Protein AF-T0YX81-F1 (afdb_monomer)

Foldseek 3Di:
DLVVLVVLLQVCVVVVVCVVPVVCGQLVSLVVLCVVCVVQCVDDDPSNVVSNLSSLLSSQLCPPVAPPRDHRPRPSVLVNNLVVLVLVLVVCVLVVHDQDDPDCPPCNVRSVVRNVVSCVVVPDDDDPVVVCVVCVPVDDHDD

Organism: NCBI:txid410659

Nearest PDB structures (foldseek):
  8ie2-assembly1_F  TM=8.514E-01  e=3.095E-06  Lactiplantibacillus plantarum WCFS1
  7eiv-assembly1_C  TM=8.345E-01  e=3.927E-05  Escherichia coli K-12
  7eiv-assembly1_D  TM=8.437E-01  e=1.031E-04  Escherichia coli K-12
  7lu4-assembly1_B  TM=8.099E-01  e=1.472E-04  Thermanaerothrix daxensis
  7xjy-assembly1_B  TM=7.254E-01  e=2.325E-04  Oryza sativa Japonica Group

Mean predicted aligned error: 4.89 Å

InterPro domains:
  IPR006194 Glycine-tRNA synthetase, heterodimeric [PS50861] (1-38)
  IPR006194 Glycine-tRNA synthetase, heterodimeric [PS50861] (55-143)
  IPR006194 Glycine-tRNA synthetase, heterodimeric [PTHR30075] (7-138)
  IPR015944 Glycine-tRNA ligase, beta subunit [PF02092] (6-137)

pLDDT: mean 88.92, std 8.42, range [44.47, 96.75]

Radius of gyration: 16.14 Å; Cα contacts (8 Å, |Δi|>4): 159; chains: 1; bounding box: 38×35×45 Å

Structure (mmCIF, N/CA/C/O backbone):
data_AF-T0YX81-F1
#
_entry.id   AF-T0YX81-F1
#
loop_
_atom_site.group_PDB
_atom_site.id
_atom_site.type_s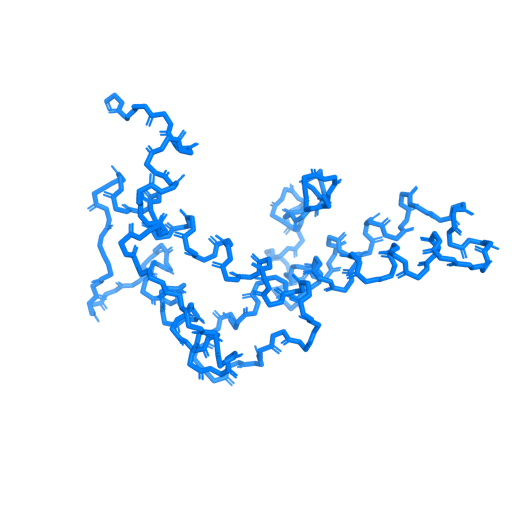ymbol
_atom_site.label_atom_id
_atom_site.label_alt_id
_atom_site.label_comp_id
_atom_site.label_asym_id
_atom_site.label_entity_id
_atom_site.label_seq_id
_atom_site.pdbx_PDB_ins_code
_atom_site.Cartn_x
_atom_site.Cartn_y
_atom_site.Cartn_z
_atom_site.occupancy
_atom_site.B_iso_or_equiv
_atom_site.auth_seq_id
_atom_site.auth_comp_id
_atom_site.auth_asym_id
_atom_site.auth_atom_id
_atom_site.pdbx_PDB_model_num
ATOM 1 N N . MET A 1 1 ? 12.200 -6.208 -0.974 1.00 59.81 1 MET A N 1
ATOM 2 C CA . MET A 1 1 ? 11.437 -5.887 -2.201 1.00 59.81 1 MET A CA 1
ATOM 3 C C . MET A 1 1 ? 10.778 -4.522 -2.084 1.00 59.81 1 MET A C 1
ATOM 5 O O . MET A 1 1 ? 11.253 -3.629 -2.762 1.00 59.81 1 MET A O 1
ATOM 9 N N . LEU A 1 2 ? 9.803 -4.337 -1.183 1.00 74.12 2 LEU A N 1
ATOM 10 C CA . LEU A 1 2 ? 9.039 -3.085 -1.028 1.00 74.12 2 LEU A CA 1
ATOM 11 C C . LEU A 1 2 ? 9.887 -1.851 -0.677 1.00 74.12 2 LEU A C 1
ATOM 13 O O . LEU A 1 2 ? 9.671 -0.783 -1.233 1.00 74.12 2 LEU A O 1
ATOM 17 N N . GLY A 1 3 ? 10.904 -2.001 0.180 1.00 79.81 3 GLY A N 1
ATOM 18 C CA . GLY A 1 3 ? 11.720 -0.864 0.636 1.00 79.81 3 GLY A CA 1
ATOM 19 C C . GLY A 1 3 ? 12.407 -0.069 -0.482 1.00 79.81 3 GLY A C 1
ATOM 20 O O . GLY A 1 3 ? 12.606 1.130 -0.338 1.00 79.81 3 GLY A O 1
ATOM 21 N N . ARG A 1 4 ? 12.710 -0.694 -1.628 1.00 85.81 4 ARG A N 1
ATOM 22 C CA . ARG A 1 4 ? 13.346 0.009 -2.754 1.00 85.81 4 ARG A CA 1
ATOM 23 C C . ARG A 1 4 ? 12.394 0.950 -3.500 1.00 85.81 4 ARG A C 1
ATOM 25 O O . ARG A 1 4 ? 12.862 1.871 -4.146 1.00 85.81 4 ARG A O 1
ATOM 32 N N . MET A 1 5 ? 11.086 0.696 -3.421 1.00 86.56 5 MET A N 1
ATOM 33 C CA . MET A 1 5 ? 10.040 1.485 -4.086 1.00 86.56 5 MET A CA 1
ATOM 34 C C . MET A 1 5 ? 9.728 2.770 -3.304 1.00 86.56 5 MET A C 1
ATOM 36 O O . MET A 1 5 ? 9.104 3.687 -3.831 1.00 86.56 5 MET A O 1
ATOM 40 N N . SER A 1 6 ? 10.180 2.845 -2.045 1.00 84.06 6 SER A N 1
ATOM 41 C CA . SER A 1 6 ? 9.912 3.945 -1.116 1.00 84.06 6 SER A CA 1
ATOM 42 C C . SER A 1 6 ? 10.173 5.355 -1.664 1.00 84.06 6 SER A C 1
ATOM 44 O O . SER A 1 6 ? 9.382 6.231 -1.317 1.00 84.06 6 SER A O 1
ATOM 46 N N . PRO A 1 7 ? 11.216 5.626 -2.480 1.00 86.25 7 PRO A N 1
ATOM 47 C CA . PRO A 1 7 ? 11.499 6.989 -2.938 1.00 86.25 7 PRO A CA 1
ATOM 48 C C . PRO A 1 7 ? 10.381 7.610 -3.782 1.00 86.25 7 PRO A C 1
ATOM 50 O O . PRO A 1 7 ? 10.174 8.818 -3.722 1.00 86.25 7 PRO A O 1
ATOM 53 N N . VAL A 1 8 ? 9.643 6.792 -4.540 1.00 88.69 8 VAL A N 1
ATOM 54 C CA . VAL A 1 8 ? 8.621 7.266 -5.493 1.00 88.69 8 VAL A CA 1
ATOM 55 C C . VAL A 1 8 ? 7.200 6.826 -5.142 1.00 88.69 8 VAL A C 1
ATOM 57 O O . VAL A 1 8 ? 6.241 7.291 -5.752 1.00 88.69 8 VAL A O 1
ATOM 60 N N . TYR A 1 9 ? 7.060 5.958 -4.140 1.00 86.12 9 TYR A N 1
ATOM 61 C CA . TYR A 1 9 ? 5.818 5.304 -3.737 1.00 86.12 9 TYR A CA 1
ATOM 62 C C . TYR A 1 9 ? 4.617 6.254 -3.573 1.00 86.12 9 TYR A C 1
ATOM 64 O O . TYR A 1 9 ? 3.538 5.934 -4.049 1.00 86.12 9 TYR A O 1
ATOM 72 N N . LYS A 1 10 ? 4.811 7.435 -2.972 1.00 90.44 10 LYS A N 1
ATOM 73 C CA . LYS A 1 10 ? 3.780 8.484 -2.797 1.00 90.44 10 LYS A CA 1
ATOM 74 C C . LYS A 1 10 ? 4.212 9.830 -3.384 1.00 90.44 10 LYS A C 1
ATOM 76 O O . LYS A 1 10 ? 3.928 10.894 -2.831 1.00 90.44 10 LYS A O 1
ATOM 81 N N . ALA A 1 11 ? 4.959 9.797 -4.487 1.00 89.75 11 ALA A N 1
ATOM 82 C CA . ALA A 1 11 ? 5.504 11.004 -5.109 1.00 89.75 11 ALA A CA 1
ATOM 83 C C . ALA A 1 11 ? 4.419 11.969 -5.629 1.00 89.75 11 ALA A C 1
ATOM 85 O O . ALA A 1 11 ? 4.662 13.174 -5.728 1.00 89.75 11 ALA A O 1
ATOM 86 N N . ASP A 1 12 ? 3.209 11.480 -5.913 1.00 87.25 12 ASP A N 1
ATOM 87 C CA . ASP A 1 12 ? 2.063 12.315 -6.289 1.00 87.25 12 ASP A CA 1
ATOM 88 C C . ASP A 1 12 ? 1.673 13.330 -5.195 1.00 87.25 12 ASP A C 1
ATOM 90 O O . ASP A 1 12 ? 1.271 14.452 -5.515 1.00 87.25 12 ASP A O 1
ATOM 94 N N . LEU A 1 13 ? 1.881 12.998 -3.913 1.00 86.81 13 LEU A N 1
ATOM 95 C CA . LEU A 1 13 ? 1.652 13.923 -2.798 1.00 86.81 13 LEU A CA 1
ATOM 96 C C . LEU A 1 13 ? 2.691 15.050 -2.770 1.00 86.81 13 LEU A C 1
ATOM 98 O O . LEU A 1 13 ? 2.339 16.215 -2.579 1.00 86.81 13 LEU A O 1
ATOM 102 N N . ALA A 1 14 ? 3.967 14.708 -2.966 1.00 86.06 14 ALA A N 1
ATOM 103 C CA . ALA A 1 14 ? 5.079 15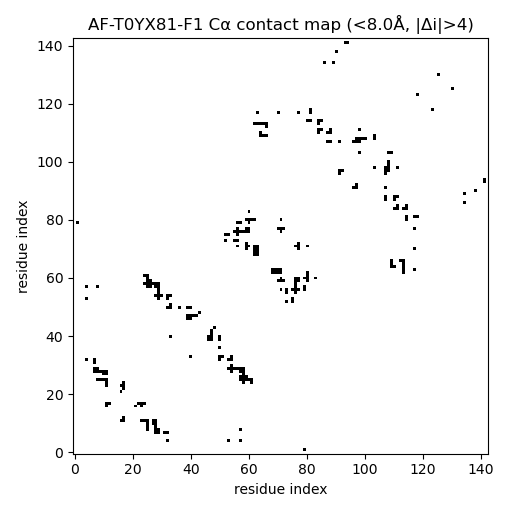.658 -2.902 1.00 86.06 14 ALA A CA 1
ATOM 104 C C . ALA A 1 14 ? 5.082 16.639 -4.085 1.00 86.06 14 ALA A C 1
ATOM 106 O O . ALA A 1 14 ? 5.414 17.810 -3.922 1.00 86.06 14 ALA A O 1
ATOM 107 N N . THR A 1 15 ? 4.685 16.168 -5.268 1.00 84.44 15 THR A N 1
ATOM 108 C CA . THR A 1 15 ? 4.608 16.982 -6.493 1.00 84.44 15 THR A CA 1
ATOM 109 C C . THR A 1 15 ? 3.374 17.880 -6.541 1.00 84.44 15 THR A C 1
ATOM 111 O O . THR A 1 15 ? 3.335 18.820 -7.328 1.00 84.44 15 THR A O 1
ATOM 114 N N . GLY A 1 16 ? 2.357 17.605 -5.718 1.00 83.44 16 GLY A N 1
ATOM 115 C CA . GLY A 1 16 ? 1.081 18.319 -5.744 1.00 83.44 16 GLY A CA 1
ATOM 116 C C . GLY A 1 16 ? 0.179 17.942 -6.921 1.00 83.44 16 GLY A C 1
ATOM 117 O O . GLY A 1 16 ? -0.939 18.449 -6.984 1.00 83.44 16 GLY A O 1
ATOM 118 N N . LEU A 1 17 ? 0.610 17.023 -7.796 1.00 86.56 17 LEU A N 1
ATOM 119 C CA . LEU A 1 17 ? -0.140 16.594 -8.982 1.00 86.56 17 LEU A CA 1
ATOM 120 C C . LEU A 1 17 ? -1.543 16.104 -8.630 1.00 86.56 17 LEU A C 1
ATOM 122 O O . LEU A 1 17 ? -2.494 16.433 -9.325 1.00 86.56 17 LEU A O 1
ATOM 126 N N . VAL A 1 18 ? -1.693 15.397 -7.508 1.00 87.88 18 VAL A N 1
ATOM 127 C CA . VAL A 1 18 ? -2.997 14.887 -7.059 1.00 87.88 18 VAL A CA 1
ATOM 128 C C . VAL A 1 18 ? -4.000 15.991 -6.695 1.00 87.88 18 VAL A C 1
ATOM 130 O O . VAL A 1 18 ? -5.199 15.735 -6.646 1.00 87.88 18 VAL A O 1
ATOM 133 N N . ARG A 1 19 ? -3.543 17.225 -6.424 1.00 86.12 19 ARG A N 1
ATOM 134 C CA . ARG A 1 19 ? -4.454 18.354 -6.162 1.00 86.12 19 ARG A CA 1
ATOM 135 C C . ARG A 1 19 ? -5.123 18.844 -7.439 1.00 86.12 19 ARG A C 1
ATOM 137 O O . ARG A 1 19 ? -6.270 19.271 -7.384 1.00 86.12 19 ARG A O 1
ATOM 144 N N . GLU A 1 20 ? -4.395 18.812 -8.550 1.00 89.38 20 GLU A N 1
ATOM 145 C CA . GLU A 1 20 ? -4.893 19.227 -9.864 1.00 89.38 20 GLU A CA 1
ATOM 146 C C . GLU A 1 20 ? -5.581 18.065 -10.593 1.00 89.38 20 GLU A C 1
ATOM 148 O O . GLU A 1 20 ? -6.604 18.273 -11.238 1.00 89.38 20 GLU A O 1
ATOM 153 N N . PHE A 1 21 ? -5.063 16.843 -10.423 1.00 91.12 21 PHE A N 1
ATOM 154 C CA . PHE A 1 21 ? -5.521 15.618 -11.082 1.00 91.12 21 PHE A CA 1
ATOM 155 C C . PHE A 1 21 ? -5.667 14.466 -10.068 1.00 91.12 21 PHE A C 1
ATOM 157 O O . PHE A 1 21 ? -4.774 13.615 -9.949 1.00 91.12 21 PHE A O 1
ATOM 164 N N . PRO A 1 22 ? -6.771 14.415 -9.298 1.00 85.94 22 PRO A N 1
ATOM 165 C CA . PRO A 1 22 ? -7.011 13.370 -8.298 1.00 85.94 22 PRO A CA 1
ATOM 166 C C . PRO A 1 22 ? -6.972 11.941 -8.859 1.00 85.94 22 PRO A C 1
ATOM 168 O O . PRO A 1 22 ? -6.605 10.997 -8.160 1.00 85.94 22 PRO A O 1
ATOM 171 N N . GLU A 1 23 ? -7.324 11.770 -10.131 1.00 85.38 23 GLU A N 1
ATOM 172 C CA . GLU A 1 23 ? -7.304 10.502 -10.856 1.00 85.38 23 GLU A CA 1
ATOM 173 C C . GLU A 1 23 ? -5.898 9.904 -11.010 1.00 85.38 23 GLU A C 1
ATOM 175 O O . GLU A 1 23 ? -5.773 8.698 -11.215 1.00 85.38 23 GLU A O 1
ATOM 180 N N . LEU A 1 24 ? -4.846 10.719 -10.866 1.00 88.81 24 LEU A N 1
ATOM 181 C CA . LEU A 1 24 ? -3.447 10.306 -11.006 1.00 88.81 24 LEU A CA 1
ATOM 182 C C . LEU A 1 24 ? -2.806 9.832 -9.691 1.00 88.81 24 LEU A C 1
ATOM 184 O O . LEU A 1 24 ? -1.615 9.502 -9.671 1.00 88.81 24 LEU A O 1
ATOM 188 N N . GLN A 1 25 ? -3.575 9.784 -8.599 1.00 88.88 25 GLN A N 1
ATOM 189 C CA . GLN A 1 25 ? -3.109 9.306 -7.299 1.00 88.88 25 GLN A CA 1
ATOM 190 C C . GLN A 1 25 ? -2.517 7.887 -7.409 1.00 88.88 25 GLN A C 1
ATOM 192 O O . GLN A 1 25 ? -3.170 6.975 -7.913 1.00 88.88 25 GLN A O 1
ATOM 197 N N . GLY A 1 26 ? -1.269 7.697 -6.964 1.00 86.62 26 GLY A N 1
ATOM 198 C CA . GLY A 1 26 ? -0.519 6.436 -7.089 1.00 86.62 26 GLY A CA 1
ATOM 199 C C . GLY A 1 26 ? 0.057 6.158 -8.478 1.00 86.62 26 GLY A C 1
ATOM 200 O O . GLY A 1 26 ? 1.205 5.726 -8.597 1.00 86.62 26 GLY A O 1
ATOM 201 N N . VAL A 1 27 ? -0.691 6.461 -9.543 1.00 91.88 27 VAL A N 1
ATOM 202 C CA . VAL A 1 27 ? -0.302 6.195 -10.941 1.00 91.88 27 VAL A CA 1
ATOM 203 C C . VAL A 1 27 ? 1.045 6.840 -11.282 1.00 91.88 27 VAL A C 1
ATOM 205 O O . VAL A 1 27 ? 1.923 6.184 -11.850 1.00 91.88 27 VAL A O 1
ATOM 208 N N . ILE A 1 28 ? 1.253 8.094 -10.870 1.00 92.06 28 ILE A N 1
ATOM 209 C CA . ILE A 1 28 ? 2.499 8.833 -11.134 1.00 92.06 28 ILE A CA 1
ATOM 210 C C . ILE A 1 28 ? 3.720 8.175 -10.493 1.00 92.06 28 ILE A C 1
ATOM 212 O O . ILE A 1 28 ? 4.774 8.115 -11.128 1.00 92.06 28 ILE A O 1
ATOM 216 N N . GLY A 1 29 ? 3.589 7.625 -9.283 1.00 93.25 29 GLY A N 1
ATOM 217 C CA . GLY A 1 29 ? 4.689 6.920 -8.623 1.00 93.25 29 GLY A CA 1
ATOM 218 C C . GLY A 1 29 ? 5.193 5.737 -9.455 1.00 93.25 29 GLY A C 1
ATOM 219 O O . GLY A 1 29 ? 6.401 5.551 -9.609 1.00 93.25 29 GLY A O 1
ATOM 220 N N . GLY A 1 30 ? 4.279 4.986 -10.080 1.00 94.62 30 GLY A N 1
ATOM 221 C CA . GLY A 1 30 ? 4.630 3.894 -10.992 1.00 94.62 30 GLY A CA 1
ATOM 222 C C . GLY A 1 30 ? 5.336 4.383 -12.262 1.00 94.62 30 GLY A C 1
ATOM 223 O O . GLY A 1 30 ? 6.295 3.758 -12.723 1.00 94.62 30 GLY A O 1
ATOM 224 N N . HIS A 1 31 ? 4.930 5.535 -12.807 1.00 94.25 31 HIS A N 1
ATOM 225 C CA . HIS A 1 31 ? 5.631 6.159 -13.935 1.00 94.25 31 HIS A CA 1
ATOM 226 C C . HIS A 1 31 ? 7.046 6.609 -13.569 1.00 94.25 31 HIS A C 1
ATOM 228 O O . HIS A 1 31 ? 7.975 6.358 -14.340 1.00 94.25 31 HIS A O 1
ATOM 234 N N . TYR A 1 32 ? 7.235 7.219 -12.399 1.00 94.50 32 TYR A N 1
ATOM 235 C CA . TYR A 1 32 ? 8.564 7.592 -11.917 1.00 94.50 32 TYR A CA 1
ATOM 236 C C . TYR A 1 32 ? 9.446 6.367 -11.694 1.00 94.50 32 TYR A C 1
ATOM 238 O O . TYR A 1 32 ? 10.581 6.355 -12.166 1.00 94.50 32 TYR A O 1
ATOM 246 N N . TRP A 1 33 ? 8.904 5.292 -11.111 1.00 95.69 33 TRP A N 1
ATOM 247 C CA . TRP A 1 33 ? 9.643 4.038 -10.956 1.00 95.69 33 TRP A CA 1
ATOM 248 C C . TRP A 1 33 ? 10.141 3.489 -12.296 1.00 95.69 33 TRP A C 1
ATOM 250 O O . TRP A 1 33 ? 11.309 3.117 -12.431 1.00 95.69 33 TRP A O 1
ATOM 260 N N . ARG A 1 34 ? 9.285 3.489 -13.325 1.00 95.88 34 ARG A N 1
ATOM 261 C CA . ARG A 1 34 ? 9.675 3.073 -14.683 1.00 95.88 34 ARG A CA 1
ATOM 262 C C . ARG A 1 34 ? 10.745 3.986 -15.274 1.00 95.88 34 ARG A C 1
ATOM 264 O O . ARG A 1 34 ? 11.692 3.497 -15.882 1.00 95.88 34 ARG A O 1
ATOM 271 N N . TRP A 1 35 ? 10.611 5.297 -15.098 1.00 95.44 35 TRP A N 1
ATOM 272 C CA . TRP A 1 35 ? 11.556 6.277 -15.631 1.00 95.44 35 TRP A CA 1
ATOM 273 C C . TRP A 1 35 ? 12.961 6.138 -15.028 1.00 95.44 35 TRP A C 1
ATOM 275 O O . TRP A 1 35 ? 13.960 6.129 -15.759 1.00 95.44 35 TRP A O 1
ATOM 285 N N . GLU A 1 36 ? 13.043 5.976 -13.706 1.00 94.81 36 GLU A N 1
ATOM 286 C CA . GLU A 1 36 ? 14.303 5.751 -12.989 1.00 94.81 36 GLU A CA 1
ATOM 287 C C . GLU A 1 36 ? 14.979 4.448 -13.434 1.00 94.81 36 GLU A C 1
ATOM 289 O O . GLU A 1 36 ? 16.198 4.399 -13.585 1.00 94.81 36 GLU A O 1
ATOM 294 N N . ASN A 1 37 ? 14.185 3.423 -13.750 1.00 95.62 37 ASN A N 1
ATOM 295 C CA . ASN A 1 37 ? 14.662 2.098 -14.143 1.00 95.62 37 ASN A CA 1
ATOM 296 C C . ASN A 1 37 ? 14.660 1.859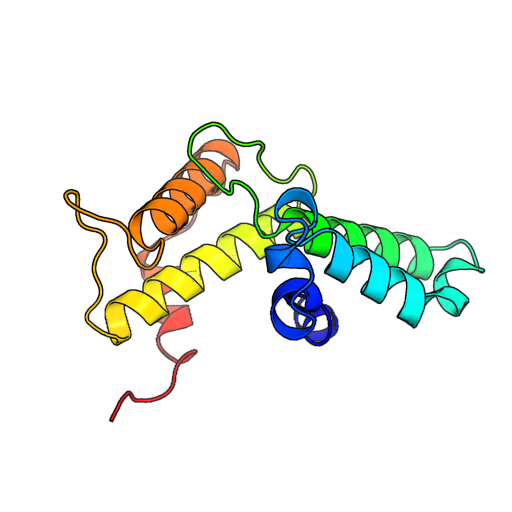 -15.667 1.00 95.62 37 ASN A C 1
ATOM 298 O O . ASN A 1 37 ? 14.761 0.714 -16.116 1.00 95.62 37 ASN A O 1
ATOM 302 N N . ARG A 1 38 ? 14.578 2.916 -16.488 1.00 96.50 38 ARG A N 1
ATOM 303 C CA . ARG A 1 38 ? 14.442 2.807 -17.956 1.00 96.50 38 ARG A CA 1
ATOM 304 C C . ARG A 1 38 ? 15.570 2.025 -18.635 1.00 96.50 38 ARG A C 1
ATOM 306 O O . ARG A 1 38 ? 15.337 1.375 -19.648 1.00 96.50 38 ARG A O 1
ATOM 313 N N . GLU A 1 39 ? 16.784 2.067 -18.084 1.00 96.44 39 GLU A N 1
ATOM 314 C CA . GLU A 1 39 ? 17.915 1.301 -18.620 1.00 96.44 39 GLU A CA 1
ATOM 315 C C . GLU A 1 39 ? 17.694 -0.206 -18.440 1.00 96.44 39 GLU A C 1
ATOM 317 O O . GLU A 1 39 ? 17.870 -0.969 -19.389 1.00 96.44 39 GLU A O 1
ATOM 322 N N . VAL A 1 40 ? 17.228 -0.633 -17.262 1.00 95.44 40 VAL A N 1
ATOM 323 C CA . VAL A 1 40 ? 16.872 -2.035 -16.997 1.00 95.44 40 VAL A CA 1
ATOM 324 C C . VAL A 1 40 ? 15.690 -2.449 -17.871 1.00 95.44 40 VAL A C 1
ATOM 326 O O . VAL A 1 40 ? 15.720 -3.517 -18.470 1.00 95.44 40 VAL A O 1
ATOM 329 N N . LEU A 1 41 ? 14.685 -1.580 -18.017 1.00 96.06 41 LEU A N 1
ATOM 330 C CA . LEU A 1 41 ? 13.525 -1.833 -18.879 1.00 96.06 41 LEU A CA 1
ATOM 331 C C . LEU A 1 41 ? 13.883 -1.936 -20.369 1.00 96.06 41 LEU A C 1
ATOM 333 O O . LEU A 1 41 ? 13.168 -2.600 -21.113 1.00 96.06 41 LEU A O 1
ATOM 337 N N . SER A 1 42 ? 14.987 -1.325 -20.813 1.00 96.31 42 SER A N 1
ATOM 338 C CA . SER A 1 42 ? 15.450 -1.441 -22.204 1.00 96.31 42 SER A CA 1
ATOM 339 C C . SER A 1 42 ? 15.997 -2.832 -22.559 1.00 96.31 42 SER A C 1
ATOM 341 O O . SER A 1 42 ? 16.220 -3.120 -23.735 1.00 96.31 42 SER A O 1
ATOM 343 N N . ARG A 1 43 ? 16.214 -3.699 -21.559 1.00 95.56 43 ARG A N 1
ATOM 344 C CA . ARG A 1 43 ? 16.771 -5.048 -21.712 1.00 95.56 43 ARG A CA 1
ATOM 345 C C . ARG A 1 43 ? 15.780 -6.086 -21.168 1.00 95.56 43 ARG A C 1
ATOM 347 O O . ARG A 1 43 ? 15.687 -6.231 -19.950 1.00 95.56 43 ARG A O 1
ATOM 354 N N . PRO A 1 44 ? 15.062 -6.821 -22.036 1.00 92.75 44 PRO A N 1
ATOM 355 C CA . PRO A 1 44 ? 14.130 -7.854 -21.598 1.00 92.75 44 PRO A CA 1
ATOM 356 C C . PRO A 1 44 ? 14.804 -8.912 -20.717 1.00 92.75 44 PRO A C 1
ATOM 358 O O . PRO A 1 44 ? 15.899 -9.387 -21.023 1.00 92.75 44 PRO A O 1
ATOM 361 N N . GLY A 1 45 ? 14.129 -9.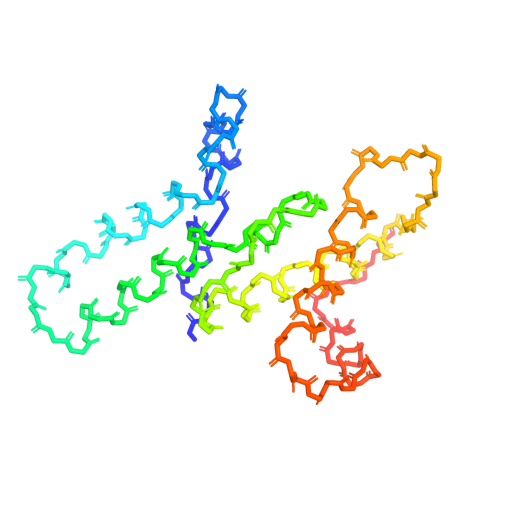292 -19.637 1.00 94.12 45 GLY A N 1
ATOM 362 C CA . GLY A 1 45 ? 14.535 -10.358 -18.728 1.00 94.12 45 GLY A CA 1
ATOM 363 C C . GLY A 1 45 ? 13.891 -10.218 -17.351 1.00 94.12 45 GLY A C 1
ATOM 364 O O . GLY A 1 45 ? 13.081 -9.322 -17.110 1.00 94.12 45 GLY A O 1
AT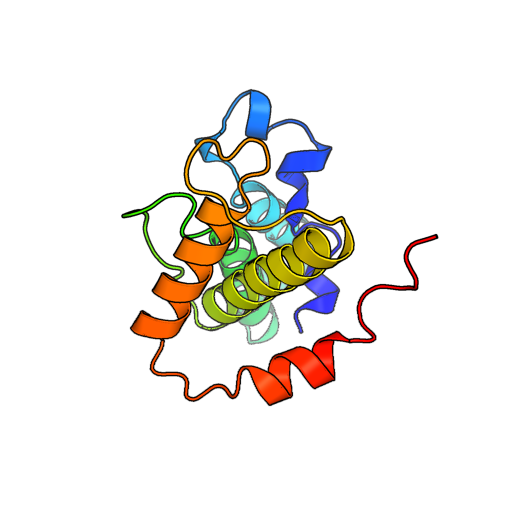OM 365 N N . GLU A 1 46 ? 14.312 -11.066 -16.413 1.00 90.94 46 GLU A N 1
ATOM 366 C CA . GLU A 1 46 ? 13.786 -11.089 -15.038 1.00 90.94 46 GLU A CA 1
ATOM 367 C C . GLU A 1 46 ? 13.870 -9.709 -14.357 1.00 90.94 46 GLU A C 1
ATOM 369 O O . GLU A 1 46 ? 12.967 -9.292 -13.634 1.00 90.94 46 GLU A O 1
ATOM 374 N N . GLY A 1 47 ? 14.935 -8.948 -14.642 1.00 92.88 47 GLY A N 1
ATOM 375 C CA . GLY A 1 47 ? 15.099 -7.582 -14.149 1.00 92.88 47 GLY A CA 1
ATOM 376 C C . GLY A 1 47 ? 13.992 -6.639 -14.626 1.00 92.88 47 GLY A C 1
ATOM 377 O O . GLY A 1 47 ? 13.405 -5.935 -13.807 1.00 92.88 47 GLY A O 1
ATOM 378 N N . SER A 1 48 ? 13.671 -6.638 -15.923 1.00 95.12 48 SER A N 1
ATOM 379 C CA . SER A 1 48 ? 12.618 -5.776 -16.468 1.00 95.12 48 SER A CA 1
ATOM 380 C C . SER A 1 48 ? 11.229 -6.193 -15.984 1.00 95.12 48 SER A C 1
ATOM 382 O O . SER A 1 48 ? 10.438 -5.331 -15.615 1.00 95.12 48 SER A O 1
ATOM 384 N N . GLU A 1 49 ? 10.946 -7.498 -15.912 1.00 95.25 49 GLU A N 1
ATOM 385 C CA . GLU A 1 49 ? 9.666 -8.021 -15.405 1.00 95.25 49 GLU A CA 1
ATOM 386 C C . GLU A 1 49 ? 9.426 -7.587 -13.958 1.00 95.25 49 GLU A C 1
ATOM 388 O O . GLU A 1 49 ? 8.360 -7.086 -13.601 1.00 95.25 49 GLU A O 1
ATOM 393 N N . LYS A 1 50 ? 10.467 -7.683 -13.131 1.00 95.06 50 LYS A N 1
ATOM 394 C CA . LYS A 1 50 ? 10.433 -7.255 -11.738 1.00 95.06 50 LYS A CA 1
ATOM 395 C C . LYS A 1 50 ? 10.151 -5.761 -11.579 1.00 95.06 50 LYS A C 1
ATOM 397 O O . LYS A 1 50 ? 9.355 -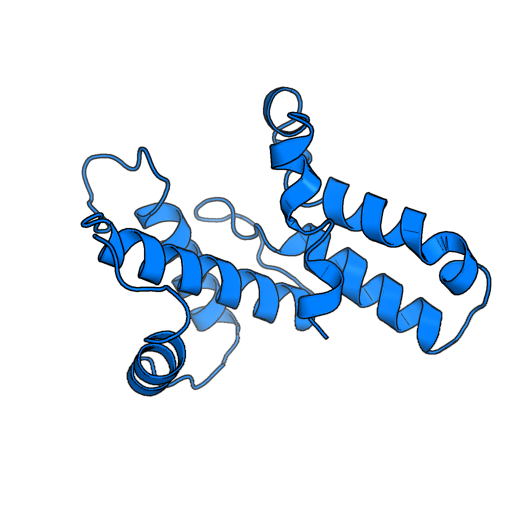5.386 -10.721 1.00 95.06 50 LYS A O 1
ATOM 402 N N . ILE A 1 51 ? 10.774 -4.910 -12.399 1.00 95.81 51 ILE A N 1
ATOM 403 C CA . ILE A 1 51 ? 10.506 -3.464 -12.389 1.00 95.81 51 ILE A CA 1
ATOM 404 C C . ILE A 1 51 ? 9.062 -3.168 -12.806 1.00 95.81 51 ILE A C 1
ATOM 406 O O . ILE A 1 51 ? 8.441 -2.273 -12.234 1.00 95.81 51 ILE A O 1
ATOM 410 N N . LEU A 1 52 ? 8.509 -3.911 -13.769 1.00 95.88 52 LEU A N 1
ATOM 411 C CA . LEU A 1 52 ? 7.121 -3.737 -14.200 1.00 95.88 52 LEU A CA 1
ATOM 412 C C . LEU A 1 52 ? 6.128 -4.102 -13.091 1.00 95.88 52 LEU A C 1
ATOM 414 O O . LEU A 1 52 ? 5.235 -3.300 -12.824 1.00 95.88 52 LEU A O 1
ATOM 418 N N . LEU A 1 53 ? 6.339 -5.230 -12.401 1.00 96.06 53 LEU A N 1
ATOM 419 C CA . LEU A 1 53 ? 5.535 -5.637 -11.240 1.00 96.06 53 LEU A CA 1
ATOM 420 C C . LEU A 1 53 ? 5.601 -4.605 -10.106 1.00 96.06 53 LEU A C 1
ATOM 422 O O . LEU A 1 53 ? 4.604 -4.312 -9.453 1.00 96.06 53 LEU A O 1
ATOM 426 N N . GLU A 1 54 ? 6.781 -4.036 -9.860 1.00 95.81 54 GLU A N 1
ATOM 427 C CA . GLU A 1 54 ? 6.963 -2.983 -8.856 1.00 95.81 54 GLU A CA 1
ATOM 428 C C . GLU A 1 54 ? 6.255 -1.687 -9.254 1.00 95.81 54 GLU A C 1
ATOM 430 O O . GLU A 1 54 ? 5.577 -1.086 -8.427 1.00 95.81 54 GLU A O 1
ATOM 435 N N . ALA A 1 55 ? 6.360 -1.274 -10.518 1.00 95.81 55 ALA A N 1
ATOM 436 C CA . ALA A 1 55 ? 5.657 -0.097 -11.016 1.00 95.81 55 ALA A CA 1
ATOM 437 C C . ALA A 1 55 ? 4.137 -0.248 -10.886 1.00 95.81 55 ALA A C 1
ATOM 439 O O . ALA A 1 55 ? 3.473 0.682 -10.442 1.00 95.81 55 ALA A O 1
ATOM 440 N N . GLU A 1 56 ? 3.605 -1.417 -11.245 1.00 96.75 56 GLU A N 1
ATOM 441 C CA . GLU A 1 56 ? 2.184 -1.743 -11.114 1.00 96.75 56 GLU A CA 1
ATOM 442 C C . GLU A 1 56 ? 1.733 -1.703 -9.652 1.00 96.75 56 GLU A C 1
ATOM 444 O O . GLU A 1 56 ? 0.791 -0.989 -9.321 1.00 96.75 56 GLU A O 1
ATOM 449 N N . ALA A 1 57 ? 2.479 -2.339 -8.746 1.00 96.19 57 ALA A N 1
ATOM 450 C CA . ALA A 1 57 ? 2.171 -2.287 -7.322 1.00 96.19 57 ALA A CA 1
ATOM 451 C C . ALA A 1 57 ? 2.170 -0.855 -6.756 1.00 96.19 57 ALA A C 1
ATOM 453 O O . ALA A 1 57 ? 1.328 -0.532 -5.918 1.00 96.19 57 ALA A O 1
ATOM 454 N N . ILE A 1 58 ? 3.087 0.014 -7.207 1.00 95.62 58 ILE A N 1
ATOM 455 C CA . ILE A 1 58 ? 3.072 1.440 -6.838 1.00 95.62 58 ILE A CA 1
ATOM 456 C C . ILE A 1 58 ? 1.834 2.125 -7.415 1.00 95.62 58 ILE A C 1
ATOM 458 O O . ILE A 1 58 ? 1.204 2.903 -6.713 1.00 95.62 58 ILE A O 1
ATOM 4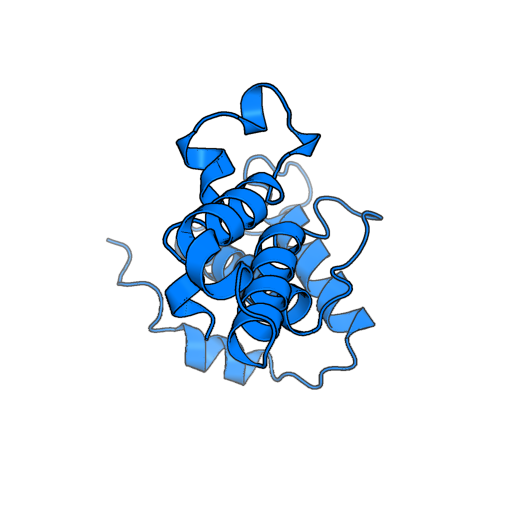62 N N . SER A 1 59 ? 1.446 1.849 -8.656 1.00 95.56 59 SER A N 1
ATOM 463 C CA . SER A 1 59 ? 0.240 2.450 -9.232 1.00 95.56 59 SER A CA 1
ATOM 464 C C . SER A 1 59 ? -1.039 2.033 -8.499 1.00 95.56 59 SER A C 1
ATOM 466 O O . SER A 1 59 ? -1.948 2.844 -8.353 1.00 95.56 59 SER A O 1
ATOM 468 N N . GLU A 1 60 ? -1.096 0.806 -7.985 1.00 95.75 60 GLU A N 1
ATOM 469 C CA . GLU A 1 60 ? -2.296 0.249 -7.358 1.00 95.75 60 GLU A CA 1
ATOM 470 C C . GLU A 1 60 ? -2.425 0.533 -5.854 1.00 95.75 60 GLU A C 1
ATOM 472 O O . GLU A 1 60 ? -3.506 0.365 -5.298 1.00 95.75 60 GLU A O 1
ATOM 477 N N . HIS A 1 61 ? -1.365 0.942 -5.153 1.00 94.62 61 HIS A N 1
ATOM 478 C CA . HIS A 1 61 ? -1.341 0.875 -3.682 1.00 94.62 61 HIS A CA 1
ATOM 479 C C . HIS A 1 61 ? -2.423 1.693 -2.954 1.00 94.62 61 HIS A C 1
ATOM 481 O O . HIS A 1 61 ? -2.776 1.391 -1.812 1.00 94.62 61 HIS A O 1
ATOM 487 N N . TYR A 1 62 ? -2.951 2.743 -3.588 1.00 93.88 62 TYR A N 1
ATOM 488 C CA . TYR A 1 62 ? -4.038 3.533 -3.014 1.00 93.88 62 TYR A CA 1
ATOM 489 C C . TYR A 1 62 ? -5.378 2.790 -3.033 1.00 93.88 62 TYR A C 1
ATOM 491 O O . TYR A 1 62 ? -6.265 3.117 -2.238 1.00 93.88 62 TYR A O 1
ATOM 499 N N . HIS A 1 63 ? -5.532 1.774 -3.881 1.00 95.12 63 HIS A N 1
ATOM 500 C CA . HIS A 1 63 ? -6.775 1.039 -4.055 1.00 95.12 63 HIS A CA 1
ATOM 501 C C . HIS A 1 63 ? -7.112 0.129 -2.858 1.00 95.12 63 HIS A C 1
ATOM 503 O O . HIS A 1 63 ? -6.221 -0.454 -2.237 1.00 95.12 63 HIS A O 1
ATOM 509 N N . PRO A 1 64 ? -8.402 -0.009 -2.505 1.00 95.25 64 PRO A N 1
ATOM 510 C CA . PRO A 1 64 ? -9.511 0.836 -2.955 1.00 95.25 64 PRO A CA 1
ATOM 511 C C . PRO A 1 64 ? -9.432 2.227 -2.299 1.00 95.25 64 PRO A C 1
ATOM 513 O O . PRO A 1 64 ? -9.134 2.351 -1.101 1.00 95.25 64 PRO A O 1
ATOM 516 N N . ARG A 1 65 ? -9.704 3.282 -3.077 1.00 89.88 65 ARG A N 1
ATOM 517 C CA . ARG A 1 65 ? -9.660 4.684 -2.616 1.00 89.88 65 ARG A CA 1
ATOM 518 C C . ARG A 1 65 ? -10.938 5.100 -1.901 1.00 89.88 65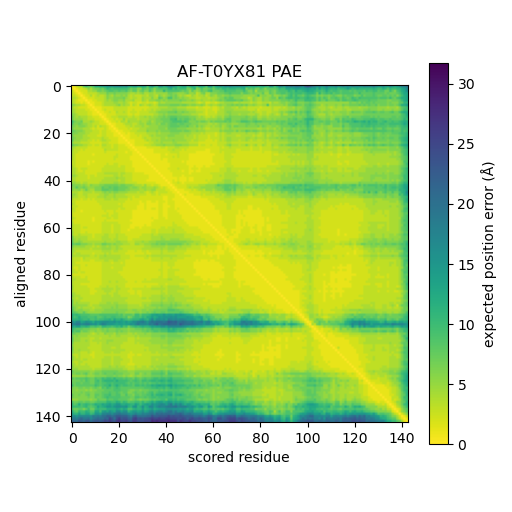 ARG A C 1
ATOM 520 O O . ARG A 1 65 ? -10.908 5.979 -1.044 1.00 89.88 65 ARG A O 1
ATOM 527 N N . PHE A 1 66 ? -12.060 4.476 -2.239 1.00 88.88 66 PHE A N 1
ATOM 528 C CA . PHE A 1 66 ? -13.377 4.694 -1.643 1.00 88.88 66 PHE A CA 1
ATOM 529 C C . PHE A 1 66 ? -14.198 3.391 -1.680 1.00 88.88 66 PHE A C 1
ATOM 531 O O . PHE A 1 66 ? -13.818 2.452 -2.381 1.00 88.88 66 PHE A O 1
ATOM 538 N N . PRO A 1 67 ? -15.302 3.284 -0.915 1.00 86.81 67 PRO A N 1
ATOM 539 C CA . PRO A 1 67 ? -16.151 2.094 -0.943 1.00 86.81 67 PRO A CA 1
ATOM 540 C C . PRO A 1 67 ? -16.682 1.807 -2.353 1.00 86.81 67 PRO A C 1
ATOM 542 O O . PRO A 1 67 ? -17.283 2.682 -2.970 1.00 86.81 67 PRO A O 1
ATOM 545 N N . GLY A 1 68 ? -16.469 0.587 -2.849 1.00 87.25 68 GLY A N 1
ATOM 546 C CA . GLY A 1 68 ? -16.861 0.180 -4.204 1.00 87.25 68 GLY A CA 1
ATOM 547 C C . GLY A 1 68 ? -15.851 0.514 -5.310 1.00 87.25 68 GLY A C 1
ATOM 548 O O . GLY A 1 68 ? -16.128 0.216 -6.467 1.00 87.25 68 GLY A O 1
ATOM 549 N N . ASP A 1 69 ? -14.697 1.107 -4.983 1.00 93.06 69 ASP A N 1
ATOM 550 C CA . ASP A 1 69 ? -13.570 1.234 -5.919 1.00 93.06 69 ASP A CA 1
ATOM 551 C C . ASP A 1 69 ? -12.944 -0.139 -6.224 1.00 93.06 69 ASP A C 1
ATOM 553 O O . ASP A 1 69 ? -13.173 -1.121 -5.510 1.00 93.06 69 ASP A O 1
ATOM 557 N N . THR A 1 70 ? -12.125 -0.203 -7.272 1.00 94.19 70 THR A N 1
ATOM 558 C CA . THR A 1 70 ? -11.406 -1.427 -7.640 1.00 94.19 70 THR A CA 1
ATOM 559 C C . THR A 1 70 ? -10.384 -1.820 -6.575 1.00 94.19 70 THR A C 1
ATOM 561 O O . THR A 1 70 ? -9.858 -0.975 -5.844 1.00 94.19 70 THR A O 1
ATOM 564 N N . LEU A 1 71 ? -10.098 -3.120 -6.494 1.00 96.19 71 LEU A N 1
ATOM 565 C CA . LEU A 1 71 ? -8.998 -3.664 -5.700 1.00 96.19 71 LEU A CA 1
ATOM 566 C C . LEU A 1 71 ? -7.744 -3.798 -6.585 1.00 96.19 71 LEU A C 1
ATOM 568 O O . LEU A 1 71 ? -7.897 -3.994 -7.790 1.00 96.19 71 LEU A O 1
ATOM 572 N N . PRO A 1 72 ? -6.524 -3.736 -6.017 1.00 96.56 72 PRO A N 1
ATOM 573 C CA . PRO A 1 72 ? -5.297 -4.083 -6.729 1.00 96.56 72 PRO A CA 1
ATOM 574 C C . PRO A 1 72 ? -5.397 -5.482 -7.346 1.00 96.56 72 PRO A C 1
ATOM 576 O O . PRO A 1 72 ? -5.834 -6.432 -6.681 1.00 96.56 72 PRO A O 1
ATOM 579 N N . GLU A 1 73 ? -4.972 -5.628 -8.595 1.00 94.94 73 GLU A N 1
ATOM 580 C CA . GLU A 1 73 ? -4.980 -6.915 -9.289 1.00 94.94 73 GLU A CA 1
ATOM 581 C C . GLU A 1 73 ? -3.702 -7.693 -8.981 1.00 94.94 73 GLU A C 1
ATOM 583 O O . GLU A 1 73 ? -3.744 -8.901 -8.723 1.00 94.94 73 GLU A O 1
ATOM 588 N N . SER A 1 74 ? -2.564 -6.996 -8.918 1.00 95.06 74 SER A N 1
ATOM 589 C CA . SER A 1 74 ? -1.277 -7.630 -8.653 1.00 95.06 74 SER A CA 1
ATOM 590 C C . SER A 1 74 ? -1.149 -8.075 -7.189 1.00 95.06 74 SER A C 1
ATOM 592 O O . SER A 1 74 ? -1.527 -7.371 -6.248 1.00 95.06 74 SER A O 1
ATOM 594 N N . LEU A 1 75 ? -0.541 -9.245 -6.950 1.00 94.81 75 LEU A N 1
ATOM 595 C CA . LEU A 1 75 ? -0.262 -9.717 -5.584 1.00 94.81 75 LEU A CA 1
ATOM 596 C C . LEU A 1 75 ? 0.603 -8.711 -4.808 1.00 94.81 75 LEU A C 1
ATOM 598 O O . LEU A 1 75 ? 0.372 -8.469 -3.622 1.00 94.81 75 LEU A O 1
ATOM 602 N N . LEU A 1 76 ? 1.593 -8.114 -5.477 1.00 95.44 76 LEU A N 1
ATOM 603 C CA . LEU A 1 76 ? 2.478 -7.128 -4.866 1.00 95.44 76 LEU A CA 1
ATOM 604 C C . LEU A 1 76 ? 1.723 -5.839 -4.514 1.00 95.44 76 LEU A C 1
ATOM 606 O O . LEU A 1 76 ? 1.919 -5.316 -3.418 1.00 95.44 76 LEU A O 1
ATOM 610 N N . GLY A 1 77 ? 0.834 -5.371 -5.392 1.00 95.81 77 GLY A N 1
ATOM 611 C CA . GLY A 1 77 ? -0.048 -4.232 -5.149 1.00 95.81 77 GLY A CA 1
ATOM 612 C C . GLY A 1 77 ? -1.002 -4.487 -3.989 1.00 95.81 77 GLY A C 1
ATOM 613 O O . GLY A 1 77 ? -1.113 -3.645 -3.103 1.00 95.81 77 GLY A O 1
ATOM 614 N N . ARG A 1 78 ? -1.598 -5.683 -3.901 1.00 95.94 78 ARG A N 1
ATOM 615 C CA . ARG A 1 78 ? -2.438 -6.088 -2.757 1.00 95.94 78 ARG A CA 1
ATOM 616 C C . ARG A 1 78 ? -1.672 -6.047 -1.441 1.00 95.94 78 ARG A C 1
ATOM 618 O O . ARG A 1 78 ? -2.167 -5.490 -0.463 1.00 95.94 78 ARG A O 1
ATOM 625 N N . ILE A 1 79 ? -0.469 -6.625 -1.406 1.00 93.88 79 ILE A N 1
ATOM 626 C CA . ILE A 1 79 ? 0.379 -6.628 -0.205 1.00 93.88 79 ILE A CA 1
ATOM 627 C C . ILE A 1 79 ? 0.738 -5.193 0.187 1.00 93.88 79 ILE A C 1
ATOM 629 O O . ILE A 1 79 ? 0.645 -4.837 1.364 1.00 93.88 79 ILE A O 1
ATOM 633 N N . LEU A 1 80 ? 1.129 -4.364 -0.783 1.00 94.56 80 LEU A N 1
ATOM 634 C CA . LEU A 1 80 ? 1.529 -2.983 -0.542 1.00 94.56 80 LEU A CA 1
ATOM 635 C C . LEU A 1 80 ? 0.350 -2.129 -0.056 1.00 94.56 80 LEU A C 1
ATOM 637 O O . LEU A 1 80 ? 0.475 -1.466 0.970 1.00 94.56 80 LEU A O 1
ATOM 641 N N . ALA A 1 81 ? -0.806 -2.217 -0.716 1.00 95.31 81 ALA A N 1
ATOM 642 C CA . ALA A 1 81 ? -2.029 -1.520 -0.327 1.00 95.31 81 ALA A CA 1
ATOM 643 C C . ALA A 1 81 ? -2.501 -1.918 1.078 1.00 95.31 81 ALA A C 1
ATOM 645 O O . ALA A 1 81 ? -2.820 -1.057 1.899 1.00 95.31 81 ALA A O 1
ATOM 646 N N . ALA A 1 82 ? -2.511 -3.220 1.387 1.00 94.31 82 ALA A N 1
ATOM 647 C CA . ALA A 1 82 ? -2.885 -3.707 2.712 1.00 94.31 82 ALA A CA 1
ATOM 648 C C . ALA A 1 82 ? -1.900 -3.227 3.787 1.00 94.31 82 ALA A C 1
ATOM 650 O O . ALA A 1 82 ? -2.322 -2.759 4.844 1.00 94.31 82 ALA A O 1
ATOM 651 N N . THR A 1 83 ? -0.594 -3.285 3.502 1.00 91.56 83 THR A N 1
ATOM 652 C CA . THR A 1 83 ? 0.452 -2.809 4.419 1.00 91.56 83 THR A CA 1
ATOM 653 C C . THR A 1 83 ? 0.302 -1.316 4.696 1.00 91.56 83 THR A C 1
ATOM 655 O O . THR A 1 83 ? 0.334 -0.907 5.854 1.00 91.56 83 THR A O 1
ATOM 658 N N . ASP A 1 84 ? 0.085 -0.501 3.663 1.00 92.69 84 ASP A N 1
ATOM 659 C CA . ASP A 1 84 ? -0.066 0.946 3.814 1.00 92.69 84 ASP A CA 1
ATOM 660 C C . ASP A 1 84 ? -1.299 1.316 4.625 1.00 92.69 84 ASP A C 1
ATOM 662 O O . ASP A 1 84 ? -1.201 2.075 5.587 1.00 92.69 84 ASP A O 1
ATOM 666 N N . LYS A 1 85 ? -2.455 0.736 4.285 1.00 93.69 85 LYS A N 1
ATOM 667 C CA . LYS A 1 85 ? -3.706 1.008 4.999 1.00 93.69 85 LYS A CA 1
ATOM 668 C C . LYS A 1 85 ? -3.625 0.534 6.445 1.00 93.69 85 LYS A C 1
ATOM 670 O O . LYS A 1 85 ? -4.107 1.229 7.334 1.00 93.69 85 LYS A O 1
ATOM 675 N N . TYR A 1 86 ? -2.977 -0.599 6.702 1.00 92.75 86 TYR A N 1
ATOM 676 C CA . TYR A 1 86 ? -2.753 -1.086 8.058 1.00 92.75 86 TYR A CA 1
ATOM 677 C C . TYR A 1 86 ? -1.847 -0.153 8.871 1.00 92.75 86 TYR A C 1
ATOM 679 O O . TYR A 1 86 ? -2.229 0.273 9.961 1.00 92.75 86 TYR A O 1
ATOM 687 N N . LEU A 1 87 ? -0.682 0.222 8.333 1.00 90.38 87 LEU A N 1
ATOM 688 C CA . LEU A 1 87 ? 0.222 1.165 8.995 1.00 90.38 87 LEU A CA 1
ATOM 689 C C . LEU A 1 87 ? -0.444 2.526 9.208 1.00 90.38 87 LEU A C 1
ATOM 691 O O . LEU A 1 87 ? -0.231 3.156 10.241 1.00 90.38 87 LEU A O 1
ATOM 695 N N . TYR A 1 88 ? -1.307 2.943 8.283 1.00 91.94 88 TYR A N 1
ATOM 696 C CA . TYR A 1 88 ? -2.118 4.139 8.442 1.00 91.94 88 TYR A CA 1
ATOM 697 C C . TYR A 1 88 ? -3.079 4.045 9.636 1.00 91.94 88 TYR A C 1
ATOM 699 O O . TYR A 1 88 ? -3.177 4.998 10.404 1.00 91.94 88 TYR A O 1
ATOM 707 N N . GLN A 1 89 ? -3.738 2.897 9.849 1.00 91.25 89 GLN A N 1
ATOM 708 C CA . GLN A 1 89 ? -4.564 2.682 11.045 1.00 91.25 89 GLN A CA 1
ATOM 709 C C . GLN A 1 89 ? -3.728 2.737 12.325 1.00 91.25 89 GLN A C 1
ATOM 711 O O . GLN A 1 89 ? -4.111 3.416 13.273 1.00 91.25 89 GLN A O 1
ATOM 716 N N . VAL A 1 90 ? -2.575 2.061 12.357 1.00 89.50 90 VAL A N 1
ATOM 717 C CA . VAL A 1 90 ? -1.688 2.068 13.532 1.00 89.50 90 VAL A CA 1
ATOM 718 C C . VAL A 1 90 ? -1.235 3.493 13.865 1.00 89.50 90 VAL A C 1
ATOM 720 O O . VAL A 1 90 ? -1.297 3.899 15.026 1.00 89.50 90 VAL A O 1
ATOM 723 N N . ALA A 1 91 ? -0.836 4.274 12.857 1.00 88.69 91 ALA A N 1
ATOM 724 C CA . ALA A 1 91 ? -0.461 5.674 13.029 1.00 88.69 91 ALA A CA 1
ATOM 725 C C . ALA A 1 91 ? -1.635 6.532 13.526 1.00 88.69 91 ALA A C 1
ATOM 727 O O . ALA A 1 91 ? -1.460 7.326 14.448 1.00 88.69 91 ALA A O 1
ATOM 728 N N . ALA A 1 92 ? -2.835 6.345 12.966 1.00 90.31 92 ALA A N 1
ATOM 729 C CA . ALA A 1 92 ? -4.037 7.051 13.398 1.00 90.31 92 ALA A CA 1
ATOM 730 C C . ALA A 1 92 ? -4.353 6.773 14.877 1.00 90.31 92 ALA A C 1
ATOM 732 O O . ALA A 1 92 ? -4.508 7.718 15.650 1.00 90.31 92 ALA A O 1
ATOM 733 N N . PHE A 1 93 ? -4.349 5.503 15.297 1.00 87.62 93 PHE A N 1
ATOM 734 C CA . PHE A 1 93 ? -4.583 5.134 16.695 1.00 87.62 93 PHE A CA 1
ATOM 735 C C . PHE A 1 93 ? -3.529 5.718 17.637 1.00 87.62 93 PHE A C 1
ATOM 737 O O . PHE A 1 93 ? -3.885 6.242 18.692 1.00 87.62 93 PHE A O 1
ATOM 744 N N . LYS A 1 94 ? -2.245 5.687 17.251 1.00 86.31 94 LYS A N 1
ATOM 745 C CA . LYS A 1 94 ? -1.169 6.336 18.018 1.00 86.31 94 LYS A CA 1
ATOM 746 C C . LYS A 1 94 ? -1.377 7.847 18.155 1.00 86.31 94 LYS A C 1
ATOM 748 O O . LYS A 1 94 ? -1.064 8.403 19.198 1.00 86.31 94 LYS A O 1
ATOM 753 N N . ALA A 1 95 ? -1.949 8.493 17.142 1.00 88.31 95 ALA A N 1
ATOM 754 C CA . ALA A 1 95 ? -2.298 9.912 17.166 1.00 88.31 95 ALA A CA 1
ATOM 755 C C . ALA A 1 95 ? -3.630 10.219 17.891 1.00 88.31 95 ALA A C 1
ATOM 757 O O . ALA A 1 95 ? -4.121 11.343 17.813 1.00 88.31 95 ALA A O 1
ATOM 758 N N . GLY A 1 96 ? -4.260 9.238 18.553 1.00 89.56 96 GLY A N 1
ATOM 759 C CA . GLY A 1 96 ? -5.559 9.410 19.217 1.00 89.56 96 GLY A CA 1
ATOM 760 C C . GLY A 1 96 ? -6.750 9.514 18.255 1.00 89.56 96 GLY A C 1
ATOM 761 O O . GLY A 1 96 ? -7.866 9.818 18.677 1.00 89.56 96 GLY A O 1
ATOM 762 N N . LEU A 1 97 ? -6.542 9.247 16.964 1.00 89.62 97 LEU A N 1
ATOM 763 C CA . LEU A 1 97 ? -7.590 9.215 15.953 1.00 89.62 97 LEU A CA 1
ATOM 764 C C . LEU A 1 97 ? -8.173 7.803 15.876 1.00 89.62 97 LEU A C 1
ATOM 766 O O . LEU A 1 97 ? -7.458 6.822 15.693 1.00 89.62 97 LEU A O 1
ATOM 770 N N . SER A 1 98 ? -9.493 7.698 15.982 1.00 84.75 98 SER A N 1
ATOM 771 C CA . SER A 1 98 ? -10.216 6.436 15.807 1.00 84.75 98 SER A CA 1
ATOM 772 C C . SER A 1 98 ? -11.200 6.548 14.643 1.00 84.75 98 SER A C 1
ATOM 774 O O . SER A 1 98 ? -11.758 7.630 14.434 1.00 84.75 98 SER A O 1
ATOM 776 N N . PRO A 1 99 ? -11.463 5.460 13.895 1.00 81.56 99 PRO A N 1
ATOM 777 C CA . PRO A 1 99 ? -12.537 5.446 12.907 1.00 81.56 99 PRO A CA 1
ATOM 778 C C . PRO A 1 99 ? -13.872 5.814 13.578 1.00 81.56 99 PRO A C 1
ATOM 780 O O . PRO A 1 99 ? -14.344 5.087 14.450 1.00 81.56 99 PRO A O 1
ATOM 783 N N . SER A 1 100 ? -14.487 6.933 13.190 1.00 83.69 100 SER A N 1
ATOM 784 C CA . SER A 1 100 ? -15.787 7.376 13.717 1.00 83.69 100 SER A CA 1
ATOM 785 C C . SER A 1 100 ? -16.818 7.510 12.593 1.00 83.69 100 SER A C 1
ATOM 787 O O . SER A 1 100 ? -16.461 7.581 11.419 1.00 83.69 100 SER A O 1
ATOM 789 N N . GLY A 1 101 ? -18.113 7.472 12.929 1.00 73.19 101 GLY A N 1
ATOM 790 C CA . GLY A 1 101 ? -19.212 7.465 11.952 1.00 73.19 101 GLY A CA 1
ATOM 791 C C . GLY A 1 101 ? -19.680 8.844 11.473 1.00 73.19 101 GLY A C 1
ATOM 792 O O . GLY A 1 101 ? -20.310 8.922 10.424 1.00 73.19 101 GLY A O 1
ATOM 793 N N . SER A 1 102 ? -19.376 9.921 12.202 1.00 74.81 102 SER A N 1
ATOM 794 C CA . SER A 1 102 ? -19.877 11.270 11.903 1.00 74.81 102 SER A CA 1
ATOM 795 C C . SER A 1 102 ? -19.157 11.902 10.713 1.00 74.81 102 SER A C 1
ATOM 797 O O . SER A 1 102 ? -19.782 12.252 9.718 1.00 74.81 102 SER A O 1
ATOM 799 N N . GLU A 1 103 ? -17.832 11.989 10.788 1.00 78.56 103 GLU A N 1
ATOM 800 C CA . GLU A 1 103 ? -16.986 12.629 9.783 1.00 78.56 103 GLU A CA 1
ATOM 801 C C . GLU A 1 103 ? -15.699 11.826 9.586 1.00 78.56 103 GLU A C 1
ATOM 803 O O . GLU A 1 103 ? -15.288 11.059 10.453 1.00 78.56 103 GLU A O 1
ATOM 808 N N . ASP A 1 104 ? -15.072 11.978 8.421 1.00 86.19 104 ASP A N 1
ATOM 809 C CA . ASP A 1 104 ? -13.819 11.291 8.082 1.00 86.19 104 ASP A CA 1
ATOM 810 C C . ASP A 1 104 ? -12.780 12.280 7.521 1.00 86.19 104 ASP A C 1
ATOM 812 O O . ASP A 1 104 ? -12.323 12.110 6.388 1.00 86.19 104 ASP A O 1
ATOM 816 N N . PRO A 1 105 ? -12.427 13.345 8.276 1.00 86.19 105 PRO A N 1
ATOM 817 C CA . PRO A 1 105 ? -11.562 14.424 7.786 1.00 86.19 105 PRO A CA 1
ATOM 818 C C . PRO A 1 105 ? -10.149 13.938 7.452 1.00 86.19 105 PRO A C 1
ATOM 820 O O . PRO A 1 105 ? -9.486 14.497 6.585 1.00 86.19 105 PRO A O 1
ATOM 823 N N . TYR A 1 106 ? -9.713 12.864 8.111 1.00 88.50 106 TYR A N 1
ATOM 824 C CA . TYR A 1 106 ? -8.411 12.241 7.905 1.00 88.50 106 TYR A CA 1
ATOM 825 C C . TYR A 1 106 ? -8.499 10.938 7.099 1.00 88.50 106 TYR A C 1
ATOM 827 O O . TYR A 1 106 ? -7.504 10.257 6.951 1.00 88.50 106 TYR A O 1
ATOM 835 N N . ALA A 1 107 ? -9.655 10.546 6.558 1.00 90.56 107 ALA A N 1
ATOM 836 C CA . ALA A 1 107 ? -9.803 9.284 5.817 1.00 90.56 107 ALA A CA 1
ATOM 837 C C . ALA A 1 107 ? -9.451 7.996 6.612 1.00 90.56 107 ALA A C 1
ATOM 839 O O . ALA A 1 107 ? -9.214 6.942 6.013 1.00 90.56 107 ALA A O 1
ATOM 840 N N . VAL A 1 108 ? -9.440 8.039 7.953 1.00 92.69 108 VAL A N 1
ATOM 841 C CA . VAL A 1 108 ? -9.158 6.883 8.828 1.00 92.69 108 VAL A CA 1
ATOM 842 C C . VAL A 1 108 ? -10.202 5.792 8.620 1.00 92.69 108 VAL A C 1
ATOM 844 O O . VAL A 1 108 ? -9.842 4.633 8.402 1.00 92.69 108 VAL A O 1
ATOM 847 N N . ARG A 1 109 ? -11.493 6.151 8.602 1.00 93.12 109 ARG A N 1
ATOM 848 C CA . ARG A 1 109 ? -12.576 5.180 8.388 1.00 93.12 109 ARG A CA 1
ATOM 849 C C . ARG A 1 109 ? -12.519 4.602 6.978 1.00 93.12 109 ARG A C 1
ATOM 851 O O . ARG A 1 109 ? -12.647 3.387 6.805 1.00 93.12 109 ARG A O 1
ATOM 858 N N . ARG A 1 110 ? -12.313 5.450 5.967 1.00 92.44 110 ARG A N 1
ATOM 859 C CA . ARG A 1 110 ? -12.218 5.023 4.564 1.00 92.44 110 ARG A CA 1
ATOM 860 C C . ARG A 1 110 ? -11.042 4.080 4.326 1.00 92.44 110 ARG A C 1
ATOM 862 O O . ARG A 1 110 ? -11.224 3.039 3.699 1.00 92.44 110 ARG A O 1
ATOM 869 N N . SER A 1 111 ? -9.872 4.400 4.873 1.00 93.88 111 SER A N 1
ATOM 870 C CA . SER A 1 111 ? -8.684 3.545 4.801 1.00 93.88 111 SER A CA 1
ATOM 871 C C . SER A 1 111 ? -8.918 2.190 5.480 1.00 93.88 111 SER A C 1
ATOM 873 O O . SER A 1 111 ? -8.652 1.151 4.877 1.00 93.88 111 SER A O 1
ATOM 875 N N . GLY A 1 112 ? -9.516 2.180 6.678 1.00 93.56 112 GLY A N 1
ATOM 876 C CA . GLY A 1 112 ? -9.841 0.947 7.403 1.00 93.56 112 GLY A CA 1
ATOM 877 C C . GLY A 1 112 ? -10.854 0.068 6.662 1.00 93.56 112 GLY A C 1
ATOM 878 O O . GLY A 1 112 ? -10.665 -1.140 6.548 1.00 93.56 112 GLY A O 1
ATOM 879 N N . THR A 1 113 ? -11.886 0.675 6.071 1.00 94.00 113 THR A N 1
ATOM 880 C CA . THR A 1 113 ? -12.862 -0.045 5.233 1.00 94.00 113 THR A CA 1
ATOM 881 C C . THR A 1 113 ? -12.189 -0.659 4.004 1.00 94.00 113 THR A C 1
ATOM 883 O O . THR A 1 113 ? -12.464 -1.805 3.655 1.00 94.00 113 THR A O 1
ATOM 886 N N . GLY A 1 114 ? -11.262 0.071 3.374 1.00 94.94 114 GLY A N 1
ATOM 887 C CA . GLY A 1 114 ? -10.486 -0.440 2.247 1.00 94.94 114 GLY A CA 1
ATOM 888 C C . GLY A 1 114 ? -9.570 -1.606 2.622 1.00 94.94 114 GLY A C 1
ATOM 889 O O . GLY A 1 114 ? -9.472 -2.566 1.862 1.00 94.94 114 GLY A O 1
ATOM 890 N N . LEU A 1 115 ? -8.948 -1.567 3.806 1.00 94.38 115 LEU A N 1
ATOM 891 C CA . LEU A 1 115 ? -8.174 -2.693 4.332 1.00 94.38 115 LEU A CA 1
ATOM 892 C C . LEU A 1 115 ? -9.053 -3.934 4.529 1.00 94.38 115 LEU A C 1
ATOM 894 O O . LEU A 1 115 ? -8.668 -5.022 4.117 1.00 94.38 115 LEU A O 1
ATOM 898 N N . ILE A 1 116 ? -10.240 -3.777 5.120 1.00 92.75 116 ILE A N 1
ATOM 899 C CA . ILE A 1 116 ? -11.176 -4.893 5.324 1.00 92.75 116 ILE A CA 1
ATOM 900 C C . ILE A 1 116 ? -11.597 -5.497 3.981 1.00 92.75 116 ILE A C 1
ATOM 902 O O . ILE A 1 116 ? -11.572 -6.716 3.842 1.00 92.75 116 ILE A O 1
ATOM 906 N N . ALA A 1 117 ? -11.928 -4.667 2.987 1.00 94.19 117 ALA A N 1
ATOM 907 C CA . ALA A 1 117 ? -12.289 -5.139 1.650 1.00 94.19 117 ALA A CA 1
ATOM 908 C C . ALA A 1 117 ? -11.154 -5.951 0.999 1.00 94.19 117 ALA A C 1
ATOM 910 O O . ALA A 1 117 ? -11.400 -7.039 0.485 1.00 94.19 117 ALA A O 1
ATOM 911 N N . LEU A 1 118 ? -9.909 -5.468 1.092 1.00 94.19 118 LEU A N 1
ATOM 912 C CA . LEU A 1 118 ? -8.727 -6.186 0.602 1.00 94.19 118 LEU A CA 1
ATOM 913 C C . LEU A 1 118 ? -8.540 -7.541 1.287 1.00 94.19 118 LEU A C 1
ATOM 915 O O . LEU A 1 118 ? -8.283 -8.534 0.615 1.00 94.19 118 LEU A O 1
ATOM 919 N N . LEU A 1 119 ? -8.646 -7.583 2.618 1.00 92.44 119 LEU A N 1
ATOM 920 C CA . LEU A 1 119 ? -8.448 -8.809 3.395 1.00 92.44 119 LEU A CA 1
ATOM 921 C C . LEU A 1 119 ? -9.570 -9.830 3.17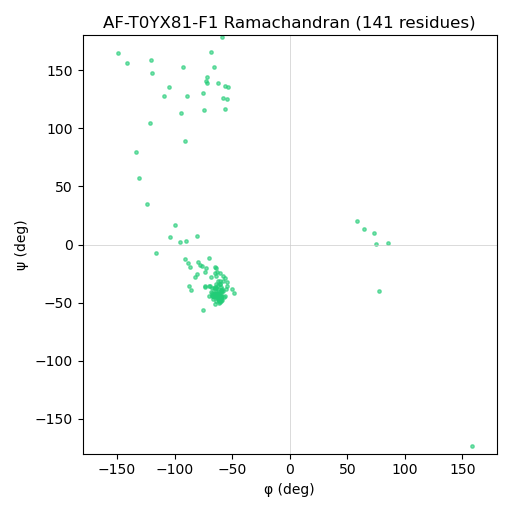5 1.00 92.44 119 LEU A C 1
ATOM 923 O O . LEU A 1 119 ? -9.307 -11.028 3.153 1.00 92.44 119 LEU A O 1
ATOM 927 N N . ALA A 1 120 ? -10.807 -9.365 3.001 1.00 92.06 120 ALA A N 1
ATOM 928 C CA . ALA A 1 120 ? -11.944 -10.231 2.711 1.00 92.06 120 ALA A CA 1
ATOM 929 C C . ALA A 1 120 ? -11.832 -10.878 1.320 1.00 92.06 120 ALA A C 1
ATOM 931 O O . ALA A 1 120 ? -12.173 -12.048 1.165 1.00 92.06 120 ALA A O 1
ATOM 932 N N . ASP A 1 121 ? -11.329 -10.137 0.330 1.00 94.62 121 ASP A N 1
ATOM 933 C CA . ASP A 1 121 ? -11.157 -10.620 -1.046 1.00 94.62 121 ASP A CA 1
ATOM 934 C C . ASP A 1 121 ? -9.888 -11.471 -1.237 1.00 94.62 121 ASP A C 1
ATOM 936 O O . ASP A 1 121 ? -9.820 -12.318 -2.123 1.00 94.62 121 ASP A O 1
ATOM 940 N N . SER A 1 122 ? -8.859 -11.276 -0.411 1.00 90.75 122 SER A N 1
ATOM 941 C CA . SER A 1 122 ? -7.554 -11.912 -0.620 1.00 90.75 122 SER A CA 1
ATOM 942 C C . SER A 1 122 ? -7.482 -13.394 -0.251 1.00 90.75 122 SER A C 1
ATOM 944 O O . SER A 1 122 ? -6.528 -14.071 -0.641 1.00 90.75 122 SER A O 1
ATOM 946 N N . GLY A 1 123 ? -8.430 -13.896 0.547 1.00 90.00 123 GLY A N 1
ATOM 947 C CA . GLY A 1 123 ? -8.374 -15.246 1.116 1.00 90.00 123 GLY A CA 1
ATOM 948 C C . GLY A 1 123 ? -7.214 -15.459 2.101 1.00 90.00 123 GLY A C 1
ATOM 949 O O . GLY A 1 123 ? -6.894 -16.600 2.438 1.00 90.00 123 GLY A O 1
ATOM 950 N N . TRP A 1 124 ? -6.549 -14.391 2.558 1.00 92.12 124 TRP A N 1
ATOM 951 C CA . TRP A 1 124 ? -5.424 -14.503 3.482 1.00 92.12 124 TRP A CA 1
ATOM 952 C C . TRP A 1 124 ? -5.893 -14.813 4.905 1.00 92.12 124 TRP A C 1
ATOM 954 O O . TRP A 1 124 ? -6.720 -14.110 5.479 1.00 92.12 124 TRP A O 1
ATOM 964 N N . SER A 1 125 ? -5.280 -15.819 5.526 1.00 87.94 125 SER A N 1
ATOM 965 C CA . SER A 1 125 ? -5.464 -16.109 6.949 1.00 87.94 125 SER A CA 1
ATOM 966 C C . SER A 1 125 ? -4.418 -15.358 7.775 1.00 87.94 125 SER A C 1
ATOM 968 O O . SER A 1 125 ? -3.334 -15.881 8.033 1.00 87.94 125 SER A O 1
ATOM 970 N N . ILE A 1 126 ? -4.728 -14.121 8.176 1.00 84.31 126 ILE A N 1
ATOM 971 C CA . ILE A 1 126 ? -3.819 -13.249 8.941 1.00 84.31 126 ILE A CA 1
ATOM 972 C C . ILE A 1 126 ? -4.316 -13.095 10.381 1.00 84.31 126 ILE A C 1
ATOM 974 O O . ILE A 1 126 ? -5.453 -12.694 10.621 1.00 84.31 126 ILE A O 1
ATOM 978 N N . SER A 1 127 ? -3.437 -13.359 11.352 1.00 86.69 127 SER A N 1
ATOM 979 C CA . SER A 1 127 ? -3.682 -13.035 12.760 1.00 86.69 127 SER A CA 1
ATOM 980 C C . SER A 1 127 ? -3.524 -11.530 12.978 1.00 86.69 127 SER A C 1
ATOM 982 O O . SER A 1 127 ? -2.430 -10.980 12.843 1.00 86.69 127 SER A O 1
ATOM 984 N N . VAL A 1 128 ? -4.617 -10.856 13.349 1.00 79.31 128 VAL A N 1
ATOM 985 C CA . VAL A 1 128 ? -4.595 -9.427 13.714 1.00 79.31 128 VAL A CA 1
ATOM 986 C C . VAL A 1 128 ? -3.658 -9.183 14.896 1.00 79.31 128 VAL A C 1
ATOM 988 O O . VAL A 1 128 ? -2.953 -8.177 14.924 1.00 79.31 128 VAL A O 1
ATOM 991 N N . LYS A 1 129 ? -3.619 -10.125 15.846 1.00 83.69 129 LYS A N 1
ATOM 992 C CA . LYS A 1 129 ? -2.728 -10.070 17.005 1.00 83.69 129 LYS A CA 1
ATOM 993 C C . LYS A 1 129 ? -1.264 -10.068 16.566 1.00 83.69 129 LYS A C 1
ATOM 995 O O . LYS A 1 129 ? -0.521 -9.178 16.960 1.00 83.69 129 LYS A O 1
ATOM 1000 N N . ASP A 1 130 ? -0.877 -11.001 15.703 1.00 86.00 130 ASP A N 1
ATOM 1001 C CA . ASP A 1 130 ? 0.511 -11.126 15.244 1.00 86.00 130 ASP A CA 1
ATOM 1002 C C . ASP A 1 130 ? 0.927 -9.895 14.433 1.00 86.00 130 ASP A C 1
ATOM 1004 O O . ASP A 1 130 ? 2.065 -9.434 14.518 1.00 86.00 130 ASP A O 1
ATOM 1008 N N . LEU A 1 131 ? -0.000 -9.343 13.644 1.00 83.62 131 LEU A N 1
ATOM 1009 C CA . LEU A 1 131 ? 0.228 -8.122 12.880 1.00 83.62 131 LEU A CA 1
ATOM 1010 C C . LEU A 1 131 ? 0.444 -6.918 13.816 1.00 83.62 131 LEU A C 1
ATOM 1012 O O . LEU A 1 131 ? 1.394 -6.155 13.630 1.00 83.62 131 LEU A O 1
ATOM 1016 N N . ALA A 1 132 ? -0.382 -6.796 14.862 1.00 81.44 132 ALA A N 1
ATOM 1017 C CA . ALA A 1 132 ? -0.246 -5.771 15.896 1.00 81.44 132 ALA A CA 1
ATOM 1018 C C . ALA A 1 132 ? 1.096 -5.879 16.629 1.00 81.44 132 ALA A C 1
ATOM 1020 O O . ALA A 1 132 ? 1.831 -4.897 16.698 1.00 81.44 132 ALA A O 1
ATOM 1021 N N . GLU A 1 133 ? 1.465 -7.077 17.082 1.00 84.25 133 GLU A N 1
ATOM 1022 C CA . GLU A 1 133 ? 2.741 -7.332 17.759 1.00 84.25 133 GLU A CA 1
ATOM 1023 C C . GLU A 1 133 ? 3.943 -6.992 16.867 1.00 84.25 133 GLU A C 1
ATOM 1025 O O . GLU A 1 133 ? 4.882 -6.333 17.314 1.00 84.25 133 GLU A O 1
ATOM 1030 N N . ARG A 1 134 ? 3.903 -7.364 15.581 1.00 84.12 134 ARG A N 1
ATOM 1031 C CA . ARG A 1 134 ? 4.978 -7.052 14.621 1.00 84.12 134 ARG A CA 1
ATOM 1032 C C . ARG A 1 134 ? 5.083 -5.565 14.291 1.00 84.12 134 ARG A C 1
ATOM 1034 O O . ARG A 1 134 ? 6.164 -5.103 13.937 1.00 84.12 134 ARG A O 1
ATOM 1041 N N . SER A 1 135 ? 3.982 -4.824 14.379 1.00 81.50 135 SER A N 1
ATOM 1042 C CA . SER A 1 135 ? 3.947 -3.396 14.045 1.00 81.50 135 SER A CA 1
ATOM 1043 C C . SER A 1 135 ? 4.232 -2.465 15.222 1.00 81.50 135 SER A C 1
ATOM 1045 O O . SER A 1 135 ? 4.515 -1.286 15.004 1.00 81.50 135 SER A O 1
ATOM 1047 N N . ALA A 1 136 ? 4.224 -2.985 16.455 1.00 75.00 136 ALA A N 1
ATOM 1048 C CA . ALA A 1 136 ? 4.399 -2.207 17.681 1.00 75.00 136 ALA A CA 1
ATOM 1049 C C . ALA A 1 136 ? 5.680 -1.351 17.687 1.00 75.00 136 ALA A C 1
ATOM 1051 O O . ALA A 1 136 ? 5.677 -0.245 18.226 1.00 75.00 136 ALA A O 1
ATOM 1052 N N . GLY A 1 137 ? 6.748 -1.830 17.039 1.00 74.56 137 GLY A N 1
ATOM 1053 C CA . GLY A 1 137 ? 8.029 -1.127 16.916 1.00 74.56 137 GLY A CA 1
ATOM 1054 C C . GLY A 1 137 ? 8.222 -0.309 15.633 1.00 74.56 137 GLY A C 1
ATOM 1055 O O . GLY A 1 137 ? 9.302 0.236 15.440 1.00 74.56 137 GLY A O 1
ATOM 1056 N N . VAL A 1 138 ? 7.233 -0.241 14.731 1.00 77.00 138 VAL A N 1
ATOM 1057 C CA . VAL A 1 138 ? 7.385 0.465 13.438 1.00 77.00 138 VAL A CA 1
ATOM 1058 C C . VAL A 1 138 ? 7.367 1.981 13.618 1.00 77.00 138 VAL A C 1
ATOM 1060 O O . VAL A 1 138 ? 8.092 2.700 12.936 1.00 77.00 138 VAL A O 1
ATOM 1063 N N . PHE A 1 139 ? 6.550 2.466 14.547 1.00 68.81 139 PHE A N 1
ATOM 1064 C CA . PHE A 1 139 ? 6.469 3.880 14.891 1.00 68.81 139 PHE A CA 1
ATOM 1065 C C . PHE A 1 139 ? 7.182 4.099 16.223 1.00 68.81 139 PHE A C 1
ATOM 1067 O O . PHE A 1 139 ? 6.937 3.326 17.152 1.00 68.81 139 PHE A O 1
ATOM 1074 N N . GLY A 1 140 ? 8.004 5.146 16.329 1.00 66.38 140 GLY A N 1
ATOM 1075 C CA . GLY A 1 140 ? 8.633 5.553 17.590 1.00 66.38 140 GLY A CA 1
ATOM 1076 C C . GLY A 1 140 ? 7.618 5.885 18.693 1.00 66.38 140 GLY A C 1
ATOM 1077 O O . GLY A 1 140 ? 6.396 5.796 18.495 1.00 66.38 140 GLY A O 1
ATOM 1078 N N . GLU A 1 141 ? 8.123 6.238 19.873 1.00 59.94 141 GLU A N 1
ATOM 1079 C CA . GLU A 1 141 ? 7.284 6.838 20.912 1.00 59.94 141 GLU A CA 1
ATOM 1080 C C . GLU A 1 141 ? 6.725 8.171 20.397 1.00 59.94 141 GLU A C 1
ATOM 1082 O O . GLU A 1 141 ? 7.393 8.897 19.659 1.00 59.94 141 GLU A O 1
ATOM 1087 N N . VAL A 1 142 ? 5.453 8.422 20.697 1.00 55.06 142 VAL A N 1
ATOM 1088 C CA . VAL A 1 142 ? 4.805 9.706 20.424 1.00 55.06 142 VAL A CA 1
ATOM 1089 C C . VAL A 1 142 ? 4.951 10.500 21.718 1.00 55.06 142 VAL A C 1
ATOM 1091 O O . VAL A 1 142 ? 4.417 10.050 22.731 1.00 55.06 142 VAL A O 1
ATOM 1094 N N . ASP A 1 143 ? 5.730 11.584 21.680 1.00 44.47 143 ASP A N 1
ATOM 1095 C CA . ASP A 1 143 ? 5.883 12.539 22.793 1.00 44.47 143 ASP A CA 1
ATOM 1096 C C . ASP A 1 143 ? 4.542 13.182 23.190 1.00 44.47 143 ASP A C 1
ATOM 1098 O O . ASP A 1 143 ? 3.736 13.500 22.278 1.00 44.47 143 ASP A O 1
#

Solvent-accessible surface area (backbone atoms only — not comparable to full-atom values): 8048 Å² total; per-residue (Å²): 121,70,77,78,50,57,88,31,41,63,39,28,70,78,70,45,50,35,79,83,36,60,89,43,51,23,41,50,13,14,52,49,48,46,61,78,40,42,72,50,56,72,45,89,50,74,68,23,54,51,51,50,53,50,20,49,18,26,30,27,30,60,39,27,76,46,95,90,48,63,69,40,83,48,71,62,6,41,51,47,15,41,50,50,30,48,52,49,50,55,52,33,49,75,71,73,44,71,71,54,90,89,64,60,95,80,40,55,40,52,36,50,52,29,32,51,55,51,50,69,72,63,74,64,91,74,59,67,65,60,53,50,64,70,46,64,76,74,56,77,87,82,130

Sequence (143 aa):
MLGRMSPVYKADLATGLVREFPELQGVIGGHYWRWENREVLSRPGEGSEKILLEAEAISEHYHPRFPGDTLPESLLGRILAATDKYLYQVAAFKAGLSPSGSEDPYAVRRSGTGLIALLADSGWSISVKDLAERSAGVFGEVD

Secondary structure (DSSP, 8-state):
-GGGGTTTTTHHHHH-HHHH-GGGTTHHHHHHHHHHTHHHHTS-SHHHHHHHHHHHHHHHTT-SSSTTPPPP-SHHHHHHHHHHHHHHHHHHHHTT----SS--TT-HHHHHHHHHHHHHHH-----HHHHHHHHTTTS----